Protein AF-A0A967HDM1-F1 (afdb_monomer_lite)

pLDDT: mean 84.85, std 14.43, range [49.5, 98.44]

Sequence (143 aa):
IVDALATPPGRGRDRALDRLDALLLRGPYSGLVSMGGPYYGNLALSRLREEAGDLHRALAASRRWPYFHGQPPYTAEFRLQEARLAERLGLDSAAVTAYRHFVDLQADAEPVRRARVDSARARLTALLGALDTIGSNAPADGT

Secondary structure (DSSP, 8-state):
-HHHHHSPSSHHHHHHHHHHHHHHHHS---HHHHTTHHHHHHHHHHHHHHHTT-HHHHHHHHT---TTSSSPTTHHHHHHHHHHHHHHTT-HHHHHHHHHHHHHTTTT--TTTHHHHHHHHHHHHHHHHHHHHHHHTS-----

Structure (mmCIF, N/CA/C/O backbone):
data_AF-A0A967HDM1-F1
#
_entry.id   AF-A0A967HDM1-F1
#
loop_
_atom_site.group_PDB
_atom_site.id
_atom_site.type_symbol
_atom_site.label_atom_id
_atom_site.label_alt_id
_atom_site.label_comp_id
_atom_site.label_asym_id
_atom_site.label_entity_id
_atom_site.label_seq_id
_atom_site.pdbx_PDB_ins_code
_atom_site.Cartn_x
_atom_site.Cartn_y
_atom_site.Cartn_z
_atom_site.occupancy
_atom_site.B_iso_or_equiv
_atom_site.auth_seq_id
_atom_site.auth_comp_id
_atom_site.auth_asym_id
_atom_site.auth_atom_id
_atom_site.pdbx_PDB_model_num
ATOM 1 N N . ILE A 1 1 ? 13.653 0.493 -20.975 1.00 65.00 1 ILE A N 1
ATOM 2 C CA . ILE A 1 1 ? 12.650 0.130 -19.933 1.00 65.00 1 ILE A CA 1
ATOM 3 C C . ILE A 1 1 ? 11.777 1.335 -19.628 1.00 65.00 1 ILE A C 1
ATOM 5 O O . ILE A 1 1 ? 10.575 1.213 -19.786 1.00 65.00 1 ILE A O 1
ATOM 9 N N . VAL A 1 2 ? 12.372 2.476 -19.264 1.00 76.38 2 VAL A N 1
ATOM 10 C CA . VAL A 1 2 ? 11.645 3.697 -18.874 1.00 76.38 2 VAL A CA 1
ATOM 11 C C . VAL A 1 2 ? 10.652 4.168 -19.944 1.00 76.38 2 VAL A C 1
ATOM 13 O O . VAL A 1 2 ? 9.482 4.338 -19.622 1.00 76.38 2 VAL A O 1
ATOM 16 N N . ASP A 1 3 ? 11.056 4.238 -21.215 1.00 75.31 3 ASP A N 1
ATOM 17 C CA . ASP A 1 3 ? 10.159 4.694 -22.296 1.00 75.31 3 ASP A CA 1
ATOM 18 C C . ASP A 1 3 ? 8.904 3.824 -22.449 1.00 75.31 3 ASP A C 1
ATOM 20 O O . ASP A 1 3 ? 7.812 4.330 -22.675 1.00 75.31 3 ASP A O 1
ATOM 24 N N . ALA A 1 4 ? 9.031 2.509 -22.239 1.00 72.19 4 ALA A N 1
ATOM 25 C CA . ALA A 1 4 ? 7.904 1.575 -22.294 1.00 72.19 4 ALA A CA 1
ATOM 26 C C . ALA A 1 4 ? 7.000 1.636 -21.047 1.00 72.19 4 ALA A C 1
ATOM 28 O O . ALA A 1 4 ? 5.872 1.154 -21.079 1.00 72.19 4 ALA A O 1
ATOM 29 N N . LEU A 1 5 ? 7.480 2.200 -19.935 1.00 76.81 5 LEU A N 1
ATOM 30 C CA . LEU A 1 5 ? 6.660 2.447 -18.746 1.00 76.81 5 LEU A CA 1
ATOM 31 C C . LEU A 1 5 ? 5.852 3.745 -18.873 1.00 76.81 5 LEU A C 1
ATOM 33 O O . LEU A 1 5 ? 4.822 3.868 -18.222 1.00 76.81 5 LEU A O 1
ATOM 37 N N . ALA A 1 6 ? 6.285 4.681 -19.723 1.00 81.12 6 ALA A N 1
ATOM 38 C CA . ALA A 1 6 ? 5.575 5.931 -19.991 1.00 81.12 6 ALA A CA 1
ATOM 39 C C . ALA A 1 6 ? 4.404 5.774 -20.983 1.00 81.12 6 ALA A C 1
ATOM 41 O O . ALA A 1 6 ? 3.550 6.653 -21.074 1.00 81.12 6 ALA A O 1
ATOM 42 N N . THR A 1 7 ? 4.335 4.664 -21.723 1.00 81.44 7 THR A N 1
ATOM 43 C CA . THR A 1 7 ? 3.254 4.403 -22.689 1.00 81.44 7 THR A CA 1
ATOM 44 C C . THR A 1 7 ? 1.971 3.900 -22.012 1.00 81.44 7 THR A C 1
ATOM 46 O O . THR A 1 7 ? 2.051 3.368 -20.903 1.00 81.44 7 THR A O 1
ATOM 49 N N . PRO A 1 8 ? 0.789 3.990 -22.657 1.00 79.25 8 PRO A N 1
ATOM 50 C CA . PRO A 1 8 ? -0.452 3.393 -22.152 1.00 79.25 8 PRO A CA 1
ATOM 51 C C . PRO A 1 8 ? -0.345 1.875 -21.889 1.00 79.25 8 PRO A C 1
ATOM 53 O O . PRO A 1 8 ? 0.594 1.232 -22.375 1.00 79.25 8 PRO A O 1
ATOM 56 N N . PRO A 1 9 ? -1.295 1.278 -21.141 1.00 81.88 9 PRO A N 1
ATOM 57 C CA . PRO A 1 9 ? -1.325 -0.162 -20.882 1.00 81.88 9 PRO A CA 1
ATOM 58 C C . PRO A 1 9 ? -1.272 -1.004 -22.164 1.00 81.88 9 PRO A C 1
ATOM 60 O O . PRO A 1 9 ? -1.893 -0.674 -23.174 1.00 81.88 9 PRO A O 1
ATOM 63 N N . GLY A 1 10 ? -0.530 -2.111 -22.120 1.00 84.69 10 GLY A N 1
ATOM 64 C CA . GLY A 1 10 ? -0.368 -3.027 -23.246 1.00 84.69 10 GLY A CA 1
ATOM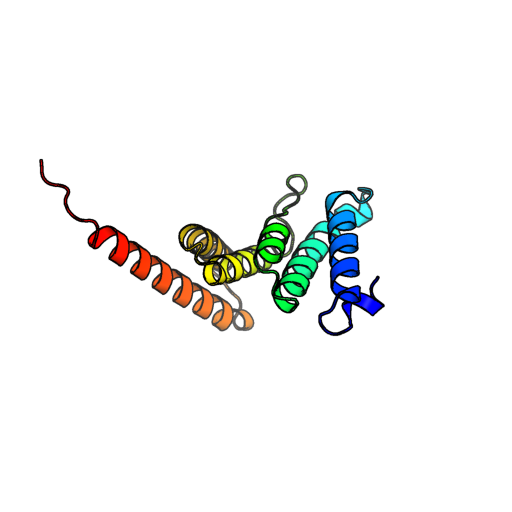 65 C C . GLY A 1 10 ? 0.856 -3.929 -23.093 1.00 84.69 10 GLY A C 1
ATOM 66 O O . GLY A 1 10 ? 1.733 -3.680 -22.268 1.00 84.69 10 GLY A O 1
ATOM 67 N N . ARG A 1 11 ? 0.968 -4.951 -23.954 1.00 86.19 11 ARG A N 1
ATOM 68 C CA . ARG A 1 11 ? 1.982 -6.025 -23.833 1.00 86.19 11 ARG A CA 1
ATOM 69 C C . ARG A 1 11 ? 3.427 -5.530 -23.676 1.00 86.19 11 ARG A C 1
ATOM 71 O O . ARG A 1 11 ? 4.234 -6.185 -23.020 1.00 86.19 11 ARG A O 1
ATOM 78 N N . GLY A 1 12 ? 3.779 -4.410 -24.313 1.00 86.62 12 GLY A N 1
ATOM 79 C CA . GLY A 1 12 ? 5.107 -3.801 -24.188 1.00 86.62 12 GLY A CA 1
ATOM 80 C C . GLY A 1 12 ? 5.373 -3.249 -22.785 1.00 86.62 12 GLY A C 1
ATOM 81 O O . GLY A 1 12 ? 6.427 -3.527 -22.208 1.00 86.62 12 GLY A O 1
ATOM 82 N N . ARG A 1 13 ? 4.390 -2.538 -22.218 1.00 88.56 13 ARG A N 1
ATOM 83 C CA . ARG A 1 13 ? 4.421 -2.013 -20.850 1.00 88.56 13 ARG A CA 1
ATOM 84 C C . ARG A 1 13 ? 4.393 -3.139 -19.820 1.00 88.56 13 ARG A C 1
ATOM 86 O O . ARG A 1 13 ? 5.198 -3.109 -18.896 1.00 88.56 13 ARG A O 1
ATOM 93 N N . ASP A 1 14 ? 3.585 -4.177 -20.022 1.00 89.88 14 ASP A N 1
ATOM 94 C CA . ASP A 1 14 ? 3.512 -5.326 -19.103 1.00 89.88 14 ASP A CA 1
ATOM 95 C C . ASP A 1 14 ? 4.864 -6.037 -18.976 1.00 89.88 14 ASP A C 1
ATOM 97 O O . ASP A 1 14 ? 5.357 -6.274 -17.874 1.00 89.88 14 ASP A O 1
ATOM 101 N N . ARG A 1 15 ? 5.537 -6.283 -20.108 1.00 91.94 15 ARG A N 1
ATOM 102 C CA . ARG A 1 15 ? 6.896 -6.847 -20.120 1.00 91.94 15 ARG A CA 1
ATOM 103 C C . ARG A 1 15 ? 7.913 -5.928 -19.447 1.00 91.94 15 ARG A C 1
ATOM 105 O O . ARG A 1 15 ? 8.857 -6.413 -18.825 1.00 91.94 15 ARG A O 1
ATOM 112 N N . ALA A 1 16 ? 7.765 -4.612 -19.591 1.00 91.19 16 ALA A N 1
ATOM 113 C CA . ALA A 1 16 ? 8.625 -3.652 -18.908 1.00 91.19 16 ALA A CA 1
ATOM 114 C C . ALA A 1 16 ? 8.399 -3.680 -17.386 1.00 91.19 16 ALA A C 1
ATOM 116 O O . ALA A 1 16 ? 9.378 -3.656 -16.640 1.00 91.19 16 ALA A O 1
ATOM 117 N N . LEU A 1 17 ? 7.147 -3.814 -16.934 1.00 93.62 17 LEU A N 1
ATOM 118 C CA . LEU A 1 17 ? 6.797 -3.987 -15.523 1.00 93.62 17 LEU A CA 1
ATOM 119 C C . LEU A 1 17 ? 7.332 -5.302 -14.957 1.00 93.62 17 LEU A C 1
ATOM 121 O O . LEU A 1 17 ? 7.870 -5.296 -13.857 1.00 93.62 17 LEU A O 1
ATOM 125 N N . ASP A 1 18 ? 7.243 -6.411 -15.694 1.00 93.75 18 ASP A N 1
ATOM 126 C CA . ASP A 1 18 ? 7.806 -7.701 -15.268 1.00 93.75 18 ASP A CA 1
ATOM 127 C C . ASP A 1 18 ? 9.337 -7.632 -15.128 1.00 93.75 18 ASP A C 1
ATOM 129 O O . ASP A 1 18 ? 9.909 -8.169 -14.179 1.00 93.75 18 ASP A O 1
ATOM 133 N N . ARG A 1 19 ? 10.020 -6.931 -16.044 1.00 90.50 19 ARG A N 1
ATOM 134 C CA . ARG A 1 19 ? 11.475 -6.714 -15.957 1.00 90.50 19 ARG A CA 1
ATOM 135 C C . ARG A 1 19 ? 11.858 -5.820 -14.782 1.00 90.50 19 ARG A C 1
ATOM 137 O O . ARG A 1 19 ? 12.838 -6.119 -14.105 1.00 90.50 19 ARG A O 1
ATOM 144 N N . LEU A 1 20 ? 11.106 -4.744 -14.542 1.00 90.25 20 LEU A N 1
ATOM 145 C CA . LEU A 1 20 ? 11.313 -3.873 -13.384 1.00 90.25 20 LEU A CA 1
ATOM 146 C C . LEU A 1 20 ? 11.087 -4.642 -12.077 1.00 90.25 20 LEU A C 1
ATOM 148 O O . LEU A 1 20 ? 11.898 -4.543 -11.166 1.00 90.25 20 LEU A O 1
ATOM 152 N N . ASP A 1 21 ? 10.027 -5.444 -12.010 1.00 91.19 21 ASP A N 1
ATOM 153 C CA . ASP A 1 21 ? 9.715 -6.308 -10.872 1.00 91.19 21 ASP A CA 1
ATOM 154 C C . ASP A 1 21 ? 10.862 -7.289 -10.582 1.00 91.19 21 ASP A C 1
ATOM 156 O O . ASP A 1 21 ? 11.378 -7.350 -9.465 1.00 91.19 21 ASP A O 1
ATOM 160 N N . ALA A 1 22 ? 11.359 -7.980 -11.612 1.00 89.88 22 ALA A N 1
ATOM 161 C CA . ALA A 1 22 ? 12.513 -8.863 -11.481 1.00 89.88 22 ALA A CA 1
ATOM 162 C C . ALA A 1 22 ? 13.772 -8.123 -10.997 1.00 89.88 22 ALA A C 1
ATOM 164 O O . ALA A 1 22 ? 14.491 -8.652 -10.149 1.00 89.88 22 ALA A O 1
ATOM 165 N N . LEU A 1 23 ? 14.023 -6.908 -11.494 1.00 86.94 23 LEU A N 1
ATOM 166 C CA . LEU A 1 23 ? 15.150 -6.077 -11.067 1.00 86.94 23 LEU A CA 1
ATOM 167 C C . LEU A 1 23 ? 15.020 -5.645 -9.600 1.00 86.94 23 LEU A C 1
ATOM 169 O O . LEU A 1 23 ? 16.002 -5.693 -8.870 1.00 86.94 23 LEU A O 1
ATOM 173 N N . LEU A 1 24 ? 13.828 -5.257 -9.148 1.00 85.19 24 LEU A N 1
ATOM 174 C CA . LEU A 1 24 ? 13.596 -4.852 -7.758 1.00 85.19 24 LEU A CA 1
ATOM 175 C C . LEU A 1 24 ? 13.642 -6.034 -6.780 1.00 85.19 24 LEU A C 1
ATOM 177 O O . LEU A 1 24 ? 13.987 -5.847 -5.617 1.00 85.19 24 LEU A O 1
ATOM 181 N N . LEU A 1 25 ? 13.317 -7.244 -7.244 1.00 85.12 25 LEU A N 1
ATOM 182 C CA . LEU A 1 25 ? 13.379 -8.468 -6.440 1.00 85.12 25 LEU A CA 1
ATOM 183 C C . LEU A 1 25 ? 14.775 -9.090 -6.361 1.00 85.12 25 LEU A C 1
ATOM 185 O O . LEU A 1 25 ? 15.144 -9.633 -5.325 1.00 85.12 25 LEU A O 1
ATOM 189 N N . ARG A 1 26 ? 15.501 -9.115 -7.482 1.00 82.44 26 ARG A N 1
ATOM 190 C CA . ARG A 1 26 ? 16.712 -9.939 -7.666 1.00 82.44 26 ARG A CA 1
ATOM 191 C C . ARG A 1 26 ? 17.912 -9.155 -8.188 1.00 82.44 26 ARG A C 1
ATOM 193 O O . ARG A 1 26 ? 18.955 -9.747 -8.452 1.00 82.44 26 ARG A O 1
ATOM 200 N N . GLY A 1 27 ? 17.761 -7.850 -8.394 1.00 73.38 27 GLY A N 1
ATOM 201 C CA . GLY A 1 27 ? 18.840 -6.991 -8.857 1.00 73.38 27 GLY A CA 1
ATOM 202 C C . GLY A 1 27 ? 20.000 -6.936 -7.860 1.00 73.38 27 GLY A C 1
ATOM 203 O O . GLY A 1 27 ? 19.825 -7.228 -6.675 1.00 73.38 27 GLY A O 1
ATOM 204 N N . PRO A 1 28 ? 21.200 -6.567 -8.333 1.00 66.56 28 PRO A N 1
ATOM 205 C CA . PRO A 1 28 ? 22.384 -6.505 -7.491 1.00 66.56 28 PRO A CA 1
ATOM 206 C C . PRO A 1 28 ? 22.188 -5.511 -6.338 1.00 66.56 28 PRO A C 1
ATOM 208 O O . PRO A 1 28 ? 21.953 -4.321 -6.551 1.00 66.56 28 PRO A O 1
ATOM 211 N N . TYR A 1 29 ? 22.319 -6.016 -5.112 1.00 61.56 29 TYR A N 1
ATOM 212 C CA . TYR A 1 29 ? 22.291 -5.237 -3.876 1.00 61.56 29 TYR A CA 1
ATOM 213 C C . TYR A 1 29 ? 23.634 -4.499 -3.719 1.00 61.56 29 TYR A C 1
ATOM 215 O O . TYR A 1 29 ? 24.573 -5.011 -3.115 1.00 61.56 29 TYR A O 1
ATOM 223 N N . SER A 1 30 ? 23.779 -3.313 -4.322 1.00 57.09 30 SER A N 1
ATOM 224 C CA . SER A 1 30 ? 24.947 -2.445 -4.097 1.00 57.09 30 SER A CA 1
ATOM 225 C C . SER A 1 30 ? 24.601 -1.338 -3.093 1.00 57.09 30 SER A C 1
ATOM 227 O O . SER A 1 30 ? 23.521 -0.744 -3.147 1.00 57.09 30 SER A O 1
ATOM 229 N N . GLY A 1 31 ? 25.487 -1.093 -2.121 1.00 54.06 31 GLY A N 1
ATOM 230 C CA . GLY A 1 31 ? 25.177 -0.370 -0.874 1.00 54.06 31 GLY A CA 1
ATOM 231 C C . GLY A 1 31 ? 24.520 1.010 -1.035 1.00 54.06 31 GLY A C 1
ATOM 232 O O . GLY A 1 31 ? 23.561 1.310 -0.330 1.00 54.06 31 GLY A O 1
ATOM 233 N N . LEU A 1 32 ? 24.953 1.823 -2.005 1.00 49.50 32 LEU A N 1
ATOM 234 C CA . LEU A 1 32 ? 24.375 3.153 -2.274 1.00 49.50 32 LEU A CA 1
ATOM 235 C C . LEU A 1 32 ? 22.998 3.095 -2.958 1.00 49.50 32 LEU A C 1
ATOM 237 O O . LEU A 1 32 ? 22.136 3.924 -2.681 1.00 49.50 32 LEU A O 1
ATOM 241 N N . VAL A 1 33 ? 22.758 2.090 -3.806 1.00 52.69 33 VAL A N 1
ATOM 242 C CA . VAL A 1 33 ? 21.453 1.864 -4.452 1.00 52.69 33 VAL A CA 1
ATOM 243 C C . VAL A 1 33 ? 20.454 1.267 -3.453 1.00 52.69 33 VAL A C 1
ATOM 245 O O . VAL A 1 33 ? 19.260 1.542 -3.528 1.00 52.69 33 VAL A O 1
ATOM 248 N N . SER A 1 34 ? 20.941 0.515 -2.464 1.00 56.00 34 SER A N 1
ATOM 249 C CA . SER A 1 34 ? 20.133 -0.231 -1.487 1.00 56.00 34 SER A CA 1
ATOM 250 C C . SER A 1 34 ? 19.522 0.638 -0.382 1.00 56.00 34 SER A C 1
ATOM 252 O O . SER A 1 34 ? 18.478 0.291 0.164 1.00 56.00 34 SER A O 1
ATOM 254 N N . MET A 1 35 ? 20.117 1.797 -0.087 1.00 54.91 35 MET A N 1
ATOM 255 C CA . MET A 1 35 ? 19.620 2.740 0.929 1.00 54.91 35 MET A CA 1
ATOM 256 C C . MET A 1 35 ? 18.350 3.500 0.500 1.00 54.91 35 MET A C 1
ATOM 258 O O . MET A 1 35 ? 17.686 4.105 1.336 1.00 54.91 35 MET A O 1
ATOM 262 N N . GLY A 1 36 ? 17.983 3.457 -0.788 1.00 57.44 36 GLY A N 1
ATOM 263 C CA . GLY A 1 36 ? 16.853 4.210 -1.349 1.00 57.44 36 GLY A CA 1
ATOM 264 C C . GLY A 1 36 ? 16.085 3.452 -2.433 1.00 57.44 36 GLY A C 1
ATOM 265 O O . GLY A 1 36 ? 14.862 3.347 -2.377 1.00 57.44 36 GLY A O 1
ATOM 266 N N . GLY A 1 37 ? 16.796 2.895 -3.413 1.00 62.50 37 GLY A N 1
ATOM 267 C CA . GLY A 1 37 ? 16.246 2.381 -4.672 1.00 62.50 37 GLY A CA 1
ATOM 268 C C . GLY A 1 37 ? 15.108 1.3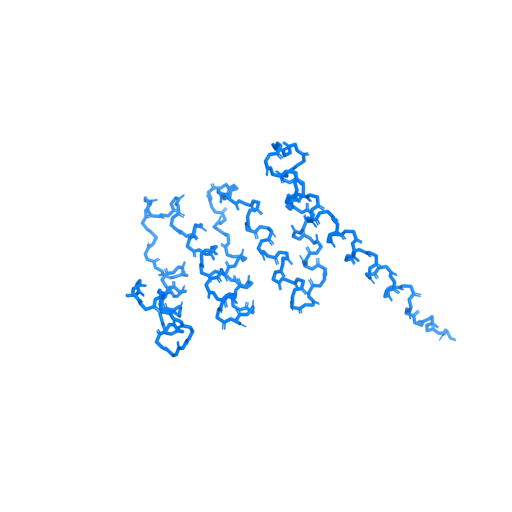66 -4.517 1.00 62.50 37 GLY A C 1
ATOM 269 O O . GLY A 1 37 ? 14.040 1.595 -5.087 1.00 62.50 37 GLY A O 1
ATOM 270 N N . PRO A 1 38 ? 15.270 0.290 -3.724 1.00 66.56 38 PRO A N 1
ATOM 271 C CA . PRO A 1 38 ? 14.202 -0.683 -3.503 1.00 66.56 38 PRO A CA 1
ATOM 272 C C . PRO A 1 38 ? 12.959 -0.092 -2.819 1.00 66.56 38 PRO A C 1
ATOM 274 O O . PRO A 1 38 ? 11.843 -0.503 -3.133 1.00 66.56 38 PRO A O 1
ATOM 277 N N . TYR A 1 39 ? 13.125 0.903 -1.937 1.00 71.88 39 TYR A N 1
ATOM 278 C CA . TYR A 1 39 ? 12.012 1.537 -1.220 1.00 71.88 39 TYR A CA 1
ATOM 279 C C . TYR A 1 39 ? 11.107 2.320 -2.174 1.00 71.88 39 TYR A C 1
ATOM 281 O O . TYR A 1 39 ? 9.923 2.029 -2.297 1.00 71.88 39 TYR A O 1
ATOM 289 N N . TYR A 1 40 ? 11.647 3.275 -2.929 1.00 78.75 40 TYR A N 1
ATOM 290 C CA . TYR A 1 40 ? 10.831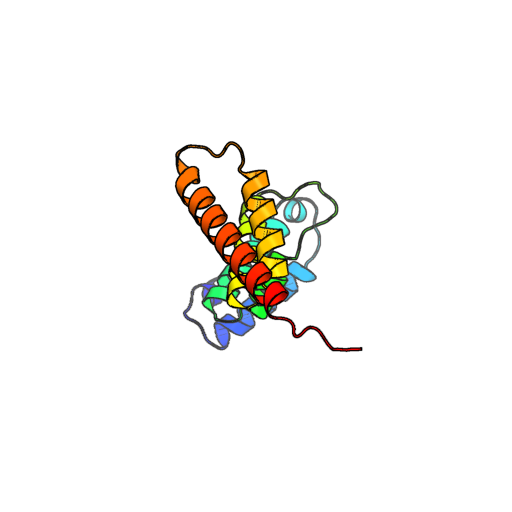 4.027 -3.889 1.00 78.75 40 TYR A CA 1
ATOM 291 C C . TYR A 1 40 ? 10.383 3.158 -5.066 1.00 78.75 40 TYR A C 1
ATOM 293 O O . TYR A 1 40 ? 9.268 3.315 -5.565 1.00 78.75 40 TYR A O 1
ATOM 301 N N . GLY A 1 41 ? 11.240 2.227 -5.495 1.00 86.38 41 GLY A N 1
ATOM 302 C CA . GLY A 1 41 ? 10.992 1.352 -6.632 1.00 86.38 41 GLY A CA 1
ATOM 303 C C . GLY A 1 41 ? 9.780 0.450 -6.428 1.00 86.38 41 GLY A C 1
ATOM 304 O O . GLY A 1 41 ? 8.938 0.368 -7.318 1.00 86.38 41 GLY A O 1
ATOM 305 N N . ASN A 1 42 ? 9.635 -0.173 -5.255 1.00 89.88 42 ASN A N 1
ATOM 306 C CA . ASN A 1 42 ? 8.490 -1.041 -4.964 1.00 89.88 42 ASN A CA 1
ATOM 307 C C . ASN A 1 42 ? 7.172 -0.259 -4.871 1.00 89.88 42 ASN A C 1
ATOM 309 O O . ASN A 1 42 ? 6.145 -0.728 -5.368 1.00 89.88 42 ASN A O 1
ATOM 313 N N . LEU A 1 43 ? 7.191 0.951 -4.302 1.00 90.75 43 LEU A N 1
ATOM 314 C CA . LEU A 1 43 ? 6.008 1.813 -4.268 1.00 90.75 43 LEU A CA 1
ATOM 315 C C . LEU A 1 43 ? 5.619 2.296 -5.674 1.00 90.75 43 LEU A C 1
ATOM 317 O O . LEU A 1 43 ? 4.438 2.290 -6.024 1.00 90.75 43 LEU A O 1
ATOM 321 N N . ALA A 1 44 ? 6.598 2.678 -6.498 1.00 91.62 44 ALA A N 1
ATOM 322 C CA . ALA A 1 44 ? 6.369 3.060 -7.889 1.00 91.62 44 ALA A CA 1
ATOM 323 C C . ALA A 1 44 ? 5.840 1.881 -8.717 1.00 91.62 44 ALA A C 1
ATOM 325 O O . ALA A 1 44 ? 4.845 2.027 -9.421 1.00 91.62 44 ALA A O 1
ATOM 326 N N . LEU A 1 45 ? 6.443 0.695 -8.582 1.00 93.56 45 LEU A N 1
ATOM 327 C CA . LEU A 1 45 ? 5.974 -0.529 -9.230 1.00 93.56 45 LEU A CA 1
ATOM 328 C C . LEU A 1 45 ? 4.534 -0.859 -8.824 1.00 93.56 45 LEU A C 1
ATOM 330 O O . LEU A 1 45 ? 3.730 -1.200 -9.688 1.00 93.56 45 LEU A O 1
ATOM 334 N N . SER A 1 46 ? 4.199 -0.723 -7.537 1.00 95.19 46 SER A N 1
ATOM 335 C CA . SER A 1 46 ? 2.836 -0.927 -7.038 1.00 95.19 46 SER A CA 1
ATOM 336 C C . SER A 1 46 ? 1.832 -0.015 -7.749 1.00 95.19 46 SER A C 1
ATOM 338 O O . SER A 1 46 ? 0.833 -0.499 -8.275 1.00 95.19 46 SER A O 1
ATOM 340 N N . ARG A 1 47 ? 2.124 1.287 -7.854 1.00 94.56 47 ARG A N 1
ATOM 341 C CA . ARG A 1 47 ? 1.256 2.254 -8.550 1.00 94.56 47 ARG A CA 1
ATOM 342 C C . ARG A 1 47 ? 1.154 1.982 -10.050 1.00 94.56 47 ARG A C 1
ATOM 344 O O . ARG A 1 47 ? 0.062 1.994 -10.600 1.00 94.56 47 ARG A O 1
ATOM 351 N N . LEU A 1 48 ? 2.267 1.660 -10.706 1.00 94.81 48 LEU A N 1
ATOM 352 C CA . LEU A 1 48 ? 2.266 1.354 -12.138 1.00 94.81 48 LEU A CA 1
ATOM 353 C C . LEU A 1 48 ? 1.476 0.077 -12.467 1.00 94.81 48 LEU A C 1
ATOM 355 O O . LEU A 1 48 ? 0.862 -0.003 -13.531 1.00 94.81 48 LEU A O 1
ATOM 359 N N . ARG A 1 49 ? 1.490 -0.918 -11.571 1.00 95.38 49 ARG A N 1
ATOM 360 C CA . ARG A 1 49 ? 0.655 -2.127 -11.668 1.00 95.38 49 ARG A CA 1
ATOM 361 C C . ARG A 1 49 ? -0.816 -1.820 -11.422 1.00 95.38 49 ARG A C 1
ATOM 363 O O . ARG A 1 49 ? -1.661 -2.347 -12.136 1.00 95.38 49 ARG A O 1
ATOM 370 N N . GLU A 1 50 ? -1.113 -0.947 -10.462 1.00 95.75 50 GLU A N 1
ATOM 371 C CA . GLU A 1 50 ? -2.471 -0.464 -10.205 1.00 95.75 50 GLU A CA 1
ATOM 372 C C . GLU A 1 50 ? -3.059 0.243 -11.436 1.00 95.75 50 GLU A C 1
ATOM 374 O O . GLU A 1 50 ? -4.181 -0.063 -11.833 1.00 95.75 50 GLU A O 1
ATOM 379 N N . GLU A 1 51 ? -2.286 1.120 -12.084 1.00 93.62 51 GLU A N 1
ATOM 380 C CA . GLU A 1 51 ? -2.654 1.777 -13.349 1.00 93.62 51 GLU A CA 1
ATOM 381 C C . GLU A 1 51 ? -2.883 0.779 -14.492 1.00 93.62 51 GLU A C 1
ATOM 383 O O . GLU A 1 51 ? -3.724 1.008 -15.358 1.00 93.62 51 GLU A O 1
ATOM 388 N N . ALA A 1 52 ? -2.151 -0.337 -14.496 1.00 91.81 52 ALA A N 1
ATOM 389 C CA . ALA A 1 52 ? -2.326 -1.420 -15.462 1.00 91.81 52 ALA A CA 1
ATOM 390 C C . ALA A 1 52 ? -3.499 -2.364 -15.118 1.00 91.81 52 ALA A C 1
ATOM 392 O O . ALA A 1 52 ? -3.765 -3.299 -15.868 1.00 91.81 52 ALA A O 1
ATOM 393 N N . GLY A 1 53 ? -4.194 -2.146 -13.994 1.00 93.62 53 GLY A N 1
ATOM 394 C CA . GLY A 1 53 ? -5.300 -2.989 -13.526 1.00 93.62 53 GLY A CA 1
ATOM 395 C C . GLY A 1 53 ? -4.873 -4.279 -12.813 1.00 93.62 53 GLY A C 1
ATOM 396 O O . GLY A 1 53 ? -5.725 -5.062 -12.402 1.00 93.62 53 GLY A O 1
ATOM 397 N N . ASP A 1 54 ? -3.574 -4.501 -12.609 1.00 95.12 54 ASP A N 1
ATOM 398 C CA . ASP A 1 54 ? -3.022 -5.699 -11.967 1.00 95.12 54 ASP A CA 1
ATOM 399 C C . ASP A 1 54 ? -2.923 -5.506 -10.445 1.00 95.12 54 ASP A C 1
ATOM 401 O O . ASP A 1 54 ? -1.845 -5.326 -9.867 1.00 95.12 54 ASP A O 1
ATOM 405 N N . LEU A 1 55 ? -4.085 -5.493 -9.785 1.00 96.75 55 LEU A N 1
ATOM 406 C CA . LEU A 1 55 ? -4.200 -5.166 -8.359 1.00 96.75 55 LEU A CA 1
ATOM 407 C C . LEU A 1 55 ? -3.488 -6.171 -7.448 1.00 96.75 55 LEU A C 1
ATOM 409 O O . LEU A 1 55 ? -2.889 -5.775 -6.448 1.00 96.75 55 LEU A O 1
ATOM 413 N N . HIS A 1 56 ? -3.492 -7.459 -7.799 1.00 97.31 56 HIS A N 1
ATOM 414 C CA . HIS A 1 56 ? -2.802 -8.482 -7.014 1.00 97.31 56 HIS A CA 1
ATOM 415 C C . HIS A 1 56 ? -1.288 -8.262 -7.006 1.00 97.31 56 HIS A C 1
ATOM 417 O O . HIS A 1 56 ? -0.669 -8.274 -5.937 1.00 97.31 56 HIS A O 1
ATOM 423 N N . ARG A 1 57 ? -0.671 -8.014 -8.171 1.00 96.19 57 ARG A N 1
ATOM 424 C CA . ARG A 1 57 ? 0.770 -7.730 -8.218 1.00 96.19 57 ARG A CA 1
ATOM 425 C C . ARG A 1 57 ? 1.098 -6.344 -7.674 1.00 96.19 57 ARG A C 1
ATOM 427 O O . ARG A 1 57 ? 2.163 -6.178 -7.080 1.00 96.19 57 ARG A O 1
ATOM 434 N N . ALA A 1 58 ? 0.187 -5.378 -7.795 1.00 96.94 58 ALA A N 1
ATOM 435 C CA . ALA A 1 58 ? 0.323 -4.080 -7.142 1.00 96.94 58 ALA A CA 1
ATOM 436 C C . ALA A 1 58 ? 0.425 -4.223 -5.615 1.00 96.94 58 ALA A C 1
ATOM 438 O O . ALA A 1 58 ? 1.330 -3.644 -5.005 1.00 96.94 58 ALA A O 1
ATOM 439 N N . LEU A 1 59 ? -0.458 -5.024 -5.006 1.00 97.38 59 LEU A N 1
ATOM 440 C CA . LEU A 1 59 ? -0.466 -5.275 -3.562 1.00 97.38 59 LEU A CA 1
ATOM 441 C C . LEU A 1 59 ? 0.779 -6.056 -3.129 1.00 97.38 59 LEU A C 1
ATOM 443 O O . LEU A 1 59 ? 1.393 -5.752 -2.106 1.00 97.38 59 LEU A O 1
ATOM 447 N N . ALA A 1 60 ? 1.187 -7.047 -3.923 1.00 95.38 60 ALA A N 1
ATOM 448 C CA . ALA A 1 60 ? 2.408 -7.797 -3.658 1.00 95.38 60 ALA A CA 1
ATOM 449 C C . ALA A 1 60 ? 3.641 -6.879 -3.641 1.00 95.38 60 ALA A C 1
ATOM 451 O O . ALA A 1 60 ? 4.488 -7.024 -2.764 1.00 95.38 60 ALA A O 1
ATOM 452 N N . ALA A 1 61 ? 3.732 -5.912 -4.560 1.00 93.44 61 ALA A N 1
ATOM 453 C CA . ALA A 1 61 ? 4.827 -4.947 -4.594 1.00 93.44 61 ALA A CA 1
ATOM 454 C C . ALA A 1 61 ? 4.819 -3.997 -3.381 1.00 93.44 61 ALA A C 1
ATOM 456 O O . ALA A 1 61 ? 5.872 -3.784 -2.781 1.00 93.44 61 ALA A O 1
ATOM 457 N N . SER A 1 62 ? 3.657 -3.481 -2.951 1.00 92.69 62 SER A N 1
ATOM 458 C CA . SER A 1 62 ? 3.574 -2.584 -1.780 1.00 92.69 62 SER A CA 1
ATOM 459 C C . SER A 1 62 ? 3.922 -3.269 -0.453 1.00 92.69 62 SER A C 1
ATOM 461 O O . SER A 1 62 ? 4.229 -2.602 0.532 1.00 92.69 62 SER A O 1
ATOM 463 N N . ARG A 1 63 ? 3.893 -4.603 -0.405 1.00 91.19 63 ARG A N 1
ATOM 464 C CA . ARG A 1 63 ? 4.263 -5.395 0.778 1.00 91.19 63 ARG A CA 1
ATOM 465 C C . ARG A 1 63 ? 5.745 -5.752 0.856 1.00 91.19 63 ARG A C 1
ATOM 467 O O . ARG A 1 63 ? 6.175 -6.345 1.841 1.00 91.19 63 ARG A O 1
ATOM 474 N N . ARG A 1 64 ? 6.561 -5.366 -0.129 1.00 87.38 64 ARG A N 1
ATOM 475 C CA . ARG A 1 64 ? 8.004 -5.654 -0.132 1.00 87.38 64 ARG A CA 1
ATOM 476 C C . ARG A 1 64 ? 8.789 -4.569 0.591 1.00 87.38 64 ARG A C 1
ATOM 478 O O . ARG A 1 64 ? 9.143 -3.543 0.010 1.00 87.38 64 ARG A O 1
ATOM 485 N N . TRP A 1 65 ? 9.051 -4.832 1.866 1.00 75.81 65 TRP A N 1
ATOM 486 C CA . TRP A 1 65 ? 9.751 -3.934 2.776 1.00 75.81 65 TRP A CA 1
ATOM 487 C C . TRP A 1 65 ? 11.144 -4.505 3.067 1.00 75.81 65 TRP A C 1
ATOM 489 O O . TRP A 1 65 ? 11.245 -5.649 3.515 1.00 75.81 65 TRP A O 1
ATOM 499 N N . PRO A 1 66 ? 12.227 -3.753 2.828 1.00 64.56 66 PRO A N 1
ATOM 500 C CA . PRO A 1 66 ? 13.558 -4.167 3.255 1.00 64.56 66 PRO A CA 1
ATOM 501 C C . PRO A 1 66 ? 13.631 -4.214 4.786 1.00 64.56 66 PRO A C 1
ATOM 503 O O . PRO A 1 66 ? 13.449 -3.203 5.456 1.00 64.56 66 PRO A O 1
ATOM 506 N N . TYR A 1 67 ? 13.886 -5.400 5.338 1.00 56.81 67 TYR A N 1
ATOM 507 C CA . TYR A 1 67 ? 13.865 -5.657 6.784 1.00 56.81 67 TYR A CA 1
ATOM 508 C C . TYR A 1 67 ? 15.085 -5.079 7.535 1.00 56.81 67 TYR A C 1
ATOM 510 O O . TYR A 1 67 ? 15.026 -4.848 8.737 1.00 56.81 67 TYR A O 1
ATOM 518 N N . PHE A 1 68 ? 16.200 -4.830 6.838 1.00 57.28 68 PHE A N 1
ATOM 519 C CA . PHE A 1 68 ? 17.521 -4.678 7.469 1.00 57.28 68 PHE A CA 1
ATOM 520 C C . PHE A 1 68 ? 17.992 -3.242 7.774 1.00 57.28 68 PHE A C 1
ATOM 522 O O . PHE A 1 68 ? 19.085 -3.086 8.312 1.00 57.28 68 PHE A O 1
ATOM 529 N N . HIS A 1 69 ? 17.217 -2.189 7.484 1.00 56.50 69 HIS A N 1
ATOM 530 C CA . HIS A 1 69 ? 17.714 -0.799 7.593 1.00 56.50 69 HIS A CA 1
ATOM 531 C C . HIS A 1 69 ? 16.813 0.166 8.388 1.00 56.50 69 HIS A C 1
ATOM 533 O O . HIS A 1 69 ? 16.870 1.376 8.181 1.00 56.50 69 HIS A O 1
ATOM 539 N N . GLY A 1 70 ? 16.015 -0.340 9.332 1.00 58.97 70 GLY A N 1
ATOM 540 C CA . GLY A 1 70 ? 15.064 0.480 10.092 1.00 58.97 70 GLY A CA 1
ATOM 541 C C . GLY A 1 70 ? 13.757 0.728 9.332 1.00 58.97 70 GLY A C 1
ATOM 542 O O . GLY A 1 70 ? 13.530 0.151 8.269 1.00 58.97 70 GLY A O 1
ATOM 543 N N . GLN A 1 71 ? 12.860 1.542 9.904 1.00 58.97 71 GLN A N 1
ATOM 544 C CA . GLN A 1 71 ? 11.592 1.891 9.251 1.00 58.97 71 GLN A CA 1
ATOM 545 C C . GLN A 1 71 ? 11.886 2.538 7.886 1.00 58.97 71 GLN A C 1
ATOM 547 O O . GLN A 1 71 ? 12.612 3.535 7.842 1.00 58.97 71 GLN A O 1
ATOM 552 N N . PRO A 1 72 ? 11.347 1.998 6.777 1.00 62.00 72 PRO A N 1
ATOM 553 C CA . PRO A 1 72 ? 11.603 2.550 5.463 1.00 62.00 72 PRO A CA 1
ATOM 554 C C . PRO A 1 72 ? 11.204 4.026 5.392 1.00 62.00 72 PRO A C 1
ATOM 556 O O . PRO A 1 72 ? 10.159 4.412 5.936 1.00 62.00 72 PRO A O 1
ATOM 559 N N . PRO A 1 73 ? 11.947 4.862 4.651 1.00 65.75 73 PRO A N 1
ATOM 560 C CA . PRO A 1 73 ? 11.393 6.143 4.249 1.00 65.75 73 PRO A CA 1
ATOM 561 C C . PRO A 1 73 ? 10.064 5.887 3.499 1.00 65.75 73 PRO A C 1
ATOM 563 O O . PRO A 1 73 ? 9.927 4.890 2.788 1.00 65.75 73 PRO A O 1
ATOM 566 N N . TYR A 1 74 ? 9.060 6.755 3.687 1.00 77.94 74 TYR A N 1
ATOM 567 C CA . TYR A 1 74 ? 7.693 6.618 3.125 1.00 77.94 74 TYR A CA 1
ATOM 568 C C . TYR A 1 74 ? 6.874 5.429 3.639 1.00 77.94 74 TYR A C 1
ATOM 570 O O . TYR A 1 74 ? 5.948 4.964 2.971 1.00 77.94 74 TYR A O 1
ATOM 578 N N . THR A 1 75 ? 7.171 4.946 4.847 1.00 87.06 75 THR A N 1
ATOM 579 C CA . THR A 1 75 ? 6.364 3.922 5.534 1.00 87.06 75 THR A CA 1
ATOM 580 C C . THR A 1 75 ? 4.865 4.256 5.486 1.00 87.06 75 THR A C 1
ATOM 582 O O . THR A 1 75 ? 4.051 3.388 5.171 1.00 87.06 75 THR A O 1
ATOM 585 N N . ALA A 1 76 ? 4.481 5.516 5.718 1.00 90.25 76 ALA A N 1
ATOM 586 C CA . ALA A 1 76 ? 3.082 5.938 5.658 1.00 90.25 76 ALA A CA 1
ATOM 587 C C . ALA A 1 76 ? 2.471 5.758 4.252 1.00 90.25 76 ALA A C 1
ATOM 589 O O . ALA A 1 76 ? 1.362 5.244 4.108 1.00 90.25 76 ALA A O 1
ATOM 590 N N . GLU A 1 77 ? 3.186 6.124 3.190 1.00 91.38 77 GLU A N 1
ATOM 591 C CA . GLU A 1 77 ? 2.725 5.955 1.810 1.00 91.38 77 GLU A CA 1
ATOM 592 C C . GLU A 1 77 ? 2.547 4.487 1.438 1.00 91.38 77 GLU A C 1
ATOM 594 O O . GLU A 1 77 ? 1.565 4.153 0.774 1.00 91.38 77 GLU A O 1
ATOM 599 N N . PHE A 1 78 ? 3.458 3.619 1.875 1.00 91.94 78 PHE A N 1
ATOM 600 C CA . PHE A 1 78 ? 3.330 2.181 1.673 1.00 91.94 78 PHE A CA 1
ATOM 601 C 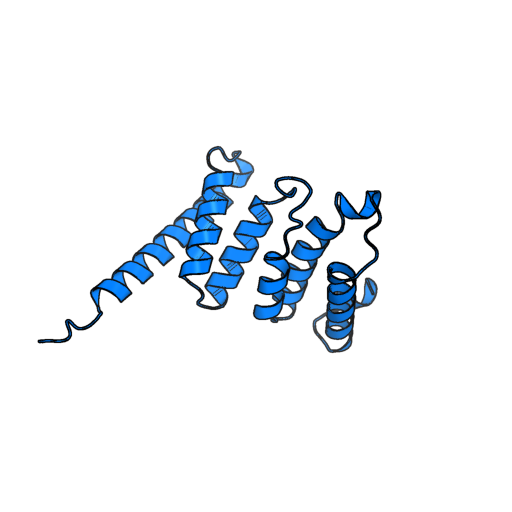C . PHE A 1 78 ? 2.099 1.615 2.373 1.00 91.94 78 PHE A C 1
ATOM 603 O O . PHE A 1 78 ? 1.349 0.862 1.755 1.00 91.94 78 PHE A O 1
ATOM 610 N N . ARG A 1 79 ? 1.848 2.017 3.626 1.00 94.06 79 ARG A N 1
ATOM 611 C CA . ARG A 1 79 ? 0.656 1.592 4.373 1.00 94.06 79 ARG A CA 1
ATOM 612 C C . ARG A 1 79 ? -0.629 2.058 3.713 1.00 94.06 79 ARG A C 1
ATOM 614 O O . ARG A 1 79 ? -1.545 1.260 3.556 1.00 94.06 79 ARG A O 1
ATOM 621 N N . LEU A 1 80 ? -0.683 3.304 3.246 1.00 95.75 80 LEU A N 1
ATOM 622 C CA . LEU A 1 80 ? -1.867 3.780 2.537 1.00 95.75 80 LEU A CA 1
ATOM 623 C C . LEU A 1 80 ? -2.070 3.056 1.198 1.00 95.75 80 LEU A C 1
ATOM 625 O O . LEU A 1 80 ? -3.203 2.741 0.843 1.00 95.75 80 LEU A O 1
ATOM 629 N N . GLN A 1 81 ? -0.996 2.797 0.447 1.00 96.12 81 GLN A N 1
ATOM 630 C CA . GLN A 1 81 ? -1.084 2.064 -0.818 1.00 96.12 81 GLN A CA 1
ATOM 631 C C . GLN A 1 81 ? -1.579 0.634 -0.594 1.00 96.12 81 GLN A C 1
ATOM 633 O O . GLN A 1 81 ? -2.504 0.199 -1.275 1.00 96.12 81 GLN A O 1
ATOM 638 N N . GLU A 1 82 ? -1.005 -0.066 0.386 1.00 96.38 82 GLU A N 1
ATOM 639 C CA . GLU A 1 82 ? -1.437 -1.402 0.791 1.00 96.38 82 GLU A CA 1
ATOM 640 C C . GLU A 1 82 ? -2.918 -1.411 1.180 1.00 96.38 82 GLU A C 1
ATOM 642 O O . GLU A 1 82 ? -3.664 -2.255 0.690 1.00 96.38 82 GLU A O 1
ATOM 647 N N . ALA A 1 83 ? -3.353 -0.451 2.000 1.00 97.50 83 ALA A N 1
ATOM 648 C CA . ALA A 1 83 ? -4.724 -0.380 2.486 1.00 97.50 83 ALA A CA 1
ATOM 649 C C . ALA A 1 83 ? -5.743 -0.228 1.347 1.00 97.50 83 ALA A C 1
ATOM 651 O O . ALA A 1 83 ? -6.680 -1.016 1.249 1.00 97.50 83 ALA A O 1
ATOM 652 N N . ARG A 1 84 ? -5.510 0.723 0.430 1.00 97.75 84 ARG A N 1
ATOM 653 C CA . ARG A 1 84 ? -6.391 0.956 -0.729 1.00 97.75 84 ARG A CA 1
ATOM 654 C C . ARG A 1 84 ? -6.454 -0.248 -1.663 1.00 97.75 84 ARG A C 1
ATOM 656 O O . ARG A 1 84 ? -7.519 -0.578 -2.172 1.00 97.75 84 ARG A O 1
ATOM 663 N N . LEU A 1 85 ? -5.316 -0.892 -1.919 1.00 98.44 85 LEU A N 1
ATOM 664 C CA . LEU A 1 85 ? -5.265 -2.068 -2.787 1.00 98.44 85 LEU A CA 1
ATOM 665 C C . LEU A 1 85 ? -5.950 -3.274 -2.143 1.00 98.44 85 LEU A C 1
ATOM 667 O O . LEU A 1 85 ? -6.670 -3.991 -2.831 1.00 98.44 85 LEU A O 1
ATOM 671 N N . ALA A 1 86 ? -5.754 -3.482 -0.840 1.00 98.12 86 ALA A N 1
ATOM 672 C CA . ALA A 1 86 ? -6.433 -4.528 -0.087 1.00 98.12 86 ALA A CA 1
ATOM 673 C C . ALA A 1 86 ? -7.954 -4.315 -0.083 1.00 98.12 86 ALA A C 1
ATOM 675 O O . ALA A 1 86 ? -8.682 -5.253 -0.387 1.00 98.12 86 ALA A O 1
ATOM 676 N N . GLU A 1 87 ? -8.423 -3.087 0.156 1.00 97.69 87 GLU A N 1
ATOM 677 C CA . GLU A 1 87 ? -9.848 -2.732 0.093 1.00 97.69 87 GLU A CA 1
ATOM 678 C C . GLU A 1 87 ? -10.435 -3.024 -1.297 1.00 97.69 87 GLU A C 1
ATOM 680 O O . GLU A 1 87 ? -11.448 -3.705 -1.419 1.00 97.69 87 GLU A O 1
ATOM 685 N N . ARG A 1 88 ? -9.761 -2.599 -2.375 1.00 97.50 88 ARG A N 1
ATOM 686 C CA . ARG A 1 88 ? -10.202 -2.874 -3.757 1.00 97.50 88 ARG A CA 1
ATOM 687 C C . ARG A 1 88 ? -10.238 -4.362 -4.113 1.00 97.50 88 ARG A C 1
ATOM 689 O O . ARG A 1 88 ? -10.926 -4.735 -5.058 1.00 97.50 88 ARG A O 1
ATOM 696 N N . LEU A 1 89 ? -9.473 -5.186 -3.403 1.00 97.88 89 LEU A N 1
ATOM 697 C CA . LEU A 1 89 ? -9.433 -6.639 -3.558 1.00 97.88 89 LEU A CA 1
ATOM 698 C C . LEU A 1 89 ? -10.390 -7.371 -2.597 1.00 97.88 89 LEU A C 1
ATOM 700 O O . LEU A 1 89 ? -10.405 -8.599 -2.609 1.00 97.88 89 LEU A O 1
ATOM 704 N N . GLY A 1 90 ? -11.157 -6.654 -1.765 1.00 96.81 90 GLY A N 1
ATOM 705 C CA . GLY A 1 90 ? -12.049 -7.243 -0.756 1.00 96.81 90 GLY A CA 1
ATOM 706 C C . GLY A 1 90 ? -11.312 -7.916 0.407 1.00 96.81 90 GLY A C 1
ATOM 707 O O . GLY A 1 90 ? -11.841 -8.817 1.051 1.00 96.81 90 GLY A O 1
ATOM 708 N N . LEU A 1 91 ? -10.056 -7.536 0.655 1.00 97.19 91 LEU A N 1
ATOM 709 C CA . LEU A 1 91 ? -9.227 -8.065 1.740 1.00 97.19 91 LEU A CA 1
ATOM 710 C C . LEU A 1 91 ? -9.372 -7.189 2.990 1.00 97.19 91 LEU A C 1
ATOM 712 O O . LEU A 1 91 ? -8.404 -6.577 3.449 1.00 97.19 91 LEU A O 1
ATOM 716 N N . ASP A 1 92 ? -10.584 -7.126 3.535 1.00 95.94 92 ASP A N 1
ATOM 717 C CA . ASP A 1 92 ? -10.992 -6.124 4.527 1.00 95.94 92 ASP A CA 1
ATOM 718 C C . ASP A 1 92 ? -10.125 -6.120 5.788 1.00 95.94 92 ASP A C 1
ATOM 720 O O . ASP A 1 92 ? -9.652 -5.064 6.206 1.00 95.94 92 ASP A O 1
ATOM 724 N N . SER A 1 93 ? -9.811 -7.287 6.361 1.00 95.50 93 SER A N 1
ATOM 725 C CA . SER A 1 93 ? -8.936 -7.360 7.541 1.00 95.50 93 SER A CA 1
ATOM 726 C C . SER A 1 93 ? -7.543 -6.791 7.258 1.00 95.50 93 SER A C 1
ATOM 728 O O . SER A 1 93 ? -6.982 -6.067 8.080 1.00 95.50 93 SER A O 1
ATOM 730 N N . ALA A 1 94 ? -6.992 -7.067 6.072 1.00 95.19 94 ALA A N 1
ATOM 731 C CA . ALA A 1 94 ? -5.697 -6.529 5.676 1.00 95.19 94 ALA A CA 1
ATOM 732 C C . ALA A 1 94 ? -5.760 -5.016 5.414 1.00 95.19 94 ALA A C 1
ATOM 734 O O . ALA A 1 94 ? -4.827 -4.293 5.775 1.00 95.19 94 ALA A O 1
ATOM 735 N N . ALA A 1 95 ? -6.858 -4.531 4.827 1.00 97.88 95 ALA A N 1
ATOM 736 C CA . ALA A 1 95 ? -7.098 -3.109 4.620 1.00 97.88 95 ALA A CA 1
ATOM 737 C C . ALA A 1 95 ? -7.185 -2.359 5.958 1.00 97.88 95 ALA A C 1
ATOM 739 O O . ALA A 1 95 ? -6.510 -1.345 6.130 1.00 97.88 95 ALA A O 1
ATOM 740 N N . VAL A 1 96 ? -7.930 -2.897 6.931 1.00 98.06 96 VAL A N 1
ATOM 741 C CA . VAL A 1 96 ? -8.050 -2.358 8.296 1.00 98.06 96 VAL A CA 1
ATOM 742 C C . VAL A 1 96 ? -6.685 -2.246 8.966 1.00 98.06 96 VAL A C 1
ATOM 744 O O . VAL A 1 96 ? -6.328 -1.170 9.450 1.00 98.06 96 VAL A O 1
ATOM 747 N N . THR A 1 97 ? -5.888 -3.320 8.964 1.00 96.94 97 THR A N 1
ATOM 748 C CA . THR A 1 97 ? -4.543 -3.302 9.559 1.00 96.94 97 THR A CA 1
ATOM 749 C C . THR A 1 97 ? -3.669 -2.214 8.935 1.00 96.94 97 THR A C 1
ATOM 751 O O . THR A 1 97 ? -3.021 -1.447 9.648 1.00 96.94 97 THR A O 1
ATOM 754 N N . ALA A 1 98 ? -3.663 -2.109 7.606 1.00 96.56 98 ALA A N 1
ATOM 755 C CA . ALA A 1 98 ? -2.836 -1.138 6.902 1.00 96.56 98 ALA A CA 1
ATOM 756 C C . ALA A 1 98 ? -3.316 0.313 7.109 1.00 96.56 98 ALA A C 1
ATOM 758 O O . ALA A 1 98 ? -2.488 1.194 7.356 1.00 96.56 98 ALA A O 1
ATOM 759 N N . TYR A 1 99 ? -4.630 0.569 7.078 1.00 97.94 99 TYR A N 1
ATOM 760 C CA . TYR A 1 99 ? -5.202 1.890 7.357 1.00 97.94 99 TYR A CA 1
ATOM 761 C C . TYR A 1 99 ? -4.917 2.349 8.782 1.00 97.94 99 TYR A C 1
ATOM 763 O O . TYR A 1 99 ? -4.516 3.496 8.978 1.00 97.94 99 TYR A O 1
ATOM 771 N N . ARG A 1 100 ? -5.070 1.457 9.766 1.00 97.44 100 ARG A N 1
ATOM 772 C CA . ARG A 1 100 ? -4.757 1.752 11.165 1.00 97.44 100 ARG A CA 1
ATOM 773 C C . ARG A 1 100 ? -3.304 2.190 11.320 1.00 97.44 100 ARG A C 1
ATOM 775 O O . ARG A 1 100 ? -3.055 3.281 11.815 1.00 97.44 100 ARG A O 1
ATOM 782 N N . HIS A 1 101 ? -2.362 1.416 10.778 1.00 94.75 101 HIS A N 1
ATOM 783 C CA . HIS A 1 101 ? -0.947 1.790 10.804 1.00 94.75 101 HIS A CA 1
ATOM 784 C C . HIS A 1 101 ? -0.673 3.135 10.117 1.00 94.75 101 HIS A C 1
ATOM 786 O O . HIS A 1 101 ? 0.142 3.911 10.604 1.00 94.75 101 HIS A O 1
ATOM 792 N N . PHE A 1 102 ? -1.330 3.435 8.992 1.00 95.50 102 PHE A N 1
ATOM 793 C CA . PHE A 1 102 ? -1.186 4.740 8.340 1.00 95.50 102 PHE A CA 1
ATOM 794 C C . PHE A 1 102 ? -1.664 5.892 9.233 1.00 95.50 102 PHE A C 1
ATOM 796 O O . PHE A 1 102 ? -0.975 6.907 9.323 1.00 95.50 102 PHE A O 1
ATOM 803 N N . VAL A 1 103 ? -2.822 5.741 9.879 1.00 95.81 103 VAL A N 1
ATOM 804 C CA . VAL A 1 103 ? -3.382 6.760 10.775 1.00 95.81 103 VAL A CA 1
ATOM 805 C C . VAL A 1 103 ? -2.492 6.955 12.000 1.00 95.81 103 VAL A C 1
ATOM 807 O O . VAL A 1 103 ? -2.215 8.100 12.348 1.00 95.81 103 VAL A O 1
ATOM 810 N N . ASP A 1 104 ? -1.989 5.873 12.595 1.00 94.38 104 ASP A N 1
ATOM 811 C CA . ASP A 1 104 ? -1.095 5.929 13.758 1.00 94.38 104 ASP A CA 1
ATOM 812 C C . ASP A 1 104 ? 0.213 6.668 13.422 1.00 94.38 104 ASP A C 1
ATOM 814 O O . ASP A 1 104 ? 0.658 7.534 14.173 1.00 94.38 104 ASP A O 1
ATOM 818 N N . LEU A 1 105 ? 0.789 6.414 12.240 1.00 91.88 105 LEU A N 1
ATOM 819 C CA . LEU A 1 105 ? 1.976 7.124 11.737 1.00 91.88 105 LEU A CA 1
ATOM 820 C C . LEU A 1 105 ? 1.730 8.611 11.434 1.00 91.88 105 LEU A C 1
ATOM 822 O O . LEU A 1 105 ? 2.686 9.351 11.206 1.00 91.88 105 LEU A O 1
ATOM 826 N N . GLN A 1 106 ? 0.471 9.041 11.356 1.00 92.38 106 GLN A N 1
ATOM 827 C CA . GLN A 1 106 ? 0.062 10.407 11.025 1.00 92.38 106 GLN A CA 1
ATOM 828 C C . GLN A 1 106 ? -0.795 11.027 12.140 1.00 92.38 106 GLN A C 1
ATOM 830 O O . GLN A 1 106 ? -1.618 11.901 11.859 1.00 92.38 106 GLN A O 1
ATOM 835 N N . ALA A 1 107 ? -0.624 10.580 13.391 1.00 87.44 107 ALA A N 1
ATOM 836 C CA . ALA A 1 107 ? -1.397 11.072 14.532 1.00 87.44 107 ALA A CA 1
ATOM 837 C C . ALA A 1 107 ? -1.365 12.611 14.631 1.00 87.44 107 ALA A C 1
ATOM 839 O O . ALA A 1 107 ? -2.424 13.232 14.732 1.00 87.44 107 ALA A O 1
ATOM 840 N N . ASP A 1 108 ? -0.182 13.206 14.444 1.00 88.00 108 ASP A N 1
ATOM 841 C CA . ASP A 1 108 ? 0.064 14.655 14.454 1.00 88.00 108 ASP A CA 1
ATOM 842 C C . ASP A 1 108 ? 0.310 15.215 13.041 1.00 88.00 108 ASP A C 1
ATOM 844 O O . ASP A 1 108 ? 1.284 15.923 12.776 1.00 88.00 108 ASP A O 1
ATOM 848 N N . ALA A 1 109 ? -0.546 14.851 12.084 1.00 86.19 109 ALA A N 1
ATOM 849 C CA . ALA A 1 109 ? -0.376 15.264 10.692 1.00 86.19 109 ALA A CA 1
ATOM 850 C C . ALA A 1 109 ? -0.380 16.795 10.516 1.00 86.19 109 ALA A C 1
ATOM 852 O O . ALA A 1 109 ? -1.282 17.501 10.977 1.00 86.19 109 ALA A O 1
ATOM 853 N N . GLU A 1 110 ? 0.579 17.295 9.732 1.00 87.81 110 GLU A N 1
ATOM 854 C CA . GLU A 1 110 ? 0.621 18.693 9.296 1.00 87.81 110 GLU A CA 1
ATOM 855 C C . GLU A 1 110 ? -0.691 19.117 8.607 1.00 87.81 110 GLU A C 1
ATOM 857 O O . GLU A 1 110 ? -1.343 18.290 7.955 1.00 87.81 110 GLU A O 1
ATOM 862 N N . PRO A 1 111 ? -1.058 20.416 8.641 1.00 91.19 111 PRO A N 1
ATOM 863 C CA . PRO A 1 111 ? -2.292 20.920 8.040 1.00 91.19 111 PRO A CA 1
ATOM 864 C C . PRO A 1 111 ? -2.559 20.449 6.609 1.00 91.19 111 PRO A C 1
ATOM 866 O O . PRO A 1 111 ? -3.687 20.081 6.286 1.00 91.19 111 PRO A O 1
ATOM 869 N N . VAL A 1 112 ? -1.515 20.399 5.776 1.00 92.50 112 VAL A N 1
ATOM 870 C CA . VAL A 1 112 ? -1.595 19.977 4.369 1.00 92.50 112 VAL A CA 1
ATOM 871 C C . VAL A 1 112 ? -1.942 18.490 4.201 1.00 92.50 112 VAL A C 1
ATOM 873 O O . VAL A 1 112 ? -2.457 18.084 3.162 1.00 92.50 112 VAL A O 1
ATOM 876 N N . ARG A 1 113 ? -1.697 17.659 5.222 1.00 89.94 113 ARG A N 1
ATOM 877 C CA . ARG A 1 113 ? -1.941 16.209 5.197 1.00 89.94 113 ARG A CA 1
ATOM 878 C C . ARG A 1 113 ? -3.259 15.803 5.852 1.00 89.94 113 ARG A C 1
ATOM 880 O O . ARG A 1 113 ? -3.717 14.692 5.590 1.00 89.94 113 ARG A O 1
ATOM 887 N N . ARG A 1 114 ? -3.893 16.678 6.644 1.00 92.62 114 ARG A N 1
ATOM 888 C CA . ARG A 1 114 ? -5.104 16.356 7.426 1.00 92.62 114 ARG A CA 1
ATOM 889 C C . ARG A 1 114 ? -6.219 15.742 6.589 1.00 92.62 114 ARG A C 1
ATOM 891 O O . ARG A 1 114 ? -6.650 14.641 6.895 1.00 92.62 114 ARG A O 1
ATOM 898 N N . ALA A 1 115 ? -6.569 16.355 5.457 1.00 93.81 115 ALA A N 1
ATOM 899 C CA . ALA A 1 115 ? -7.622 15.834 4.581 1.00 93.81 115 ALA A CA 1
ATOM 900 C C . ALA A 1 115 ? -7.365 14.384 4.115 1.00 93.81 115 ALA A C 1
ATOM 902 O O . ALA A 1 115 ? -8.285 13.571 4.027 1.00 93.81 115 ALA A O 1
ATOM 903 N N . ARG A 1 116 ? -6.098 14.032 3.852 1.00 94.06 116 ARG A N 1
ATOM 904 C CA . ARG A 1 116 ? -5.700 12.671 3.464 1.00 94.06 116 ARG A CA 1
ATOM 905 C C . ARG A 1 116 ? -5.823 11.692 4.636 1.00 94.06 116 ARG A C 1
ATOM 907 O O . ARG A 1 116 ? -6.229 10.552 4.425 1.00 94.06 116 ARG A O 1
ATOM 914 N N . VAL A 1 117 ? -5.486 12.125 5.850 1.00 95.69 117 VAL A N 1
ATOM 915 C CA . VAL A 1 117 ? -5.624 11.322 7.076 1.00 95.69 117 VAL A CA 1
ATOM 916 C C . VAL A 1 117 ? -7.092 11.128 7.446 1.00 95.69 117 VAL A C 1
ATOM 918 O O . VAL A 1 117 ? -7.495 10.009 7.748 1.00 95.69 117 VAL A O 1
ATOM 921 N N . ASP A 1 118 ? -7.913 12.169 7.343 1.00 96.19 118 ASP A N 1
ATOM 922 C CA . ASP A 1 118 ? -9.343 12.104 7.651 1.00 96.19 118 ASP A CA 1
ATOM 923 C C . ASP A 1 118 ? -10.084 11.181 6.677 1.00 96.19 118 ASP A C 1
ATOM 925 O O . ASP A 1 118 ? -10.897 10.358 7.094 1.00 96.19 118 ASP A O 1
ATOM 929 N N . SER A 1 119 ? -9.724 11.222 5.390 1.00 96.50 119 SER A N 1
ATOM 930 C CA . SER A 1 119 ? -10.213 10.264 4.391 1.00 96.50 119 SER A CA 1
ATOM 931 C C . SER A 1 119 ? -9.863 8.814 4.760 1.00 96.50 119 SER A C 1
ATOM 933 O O . SER A 1 119 ? -10.715 7.928 4.684 1.00 96.50 119 SER A O 1
ATOM 935 N N . ALA A 1 120 ? -8.631 8.565 5.219 1.00 97.25 120 ALA A N 1
ATOM 936 C CA . ALA A 1 120 ? -8.206 7.241 5.668 1.00 97.25 120 ALA A CA 1
ATOM 937 C C . ALA A 1 120 ? -8.930 6.783 6.947 1.00 97.25 120 ALA A C 1
ATOM 939 O O . ALA A 1 120 ? -9.314 5.619 7.039 1.00 97.25 120 ALA A O 1
ATOM 940 N N . ARG A 1 121 ? -9.170 7.688 7.906 1.00 97.50 121 ARG A N 1
ATOM 941 C CA . ARG A 1 121 ? -9.968 7.404 9.112 1.00 97.50 121 ARG A CA 1
ATOM 942 C C . ARG A 1 121 ? -11.402 7.029 8.755 1.00 97.50 121 AR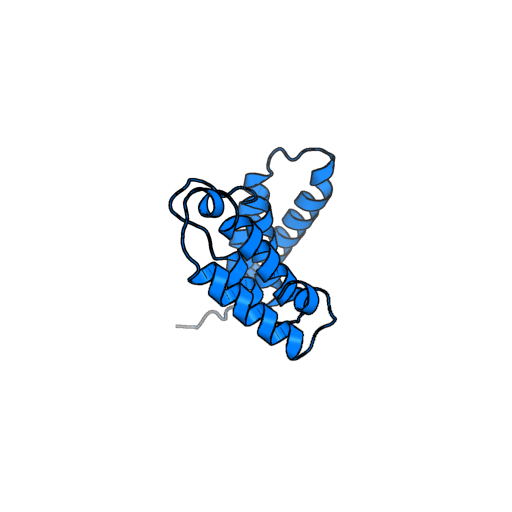G A C 1
ATOM 944 O O . ARG A 1 121 ? -11.897 6.026 9.250 1.00 97.50 121 ARG A O 1
ATOM 951 N N . ALA A 1 122 ? -12.034 7.775 7.850 1.00 97.81 122 ALA A N 1
ATOM 952 C CA . ALA A 1 122 ? -13.390 7.479 7.394 1.00 97.81 122 ALA A CA 1
ATOM 953 C C . ALA A 1 122 ? -13.491 6.082 6.754 1.00 97.81 122 ALA A C 1
ATOM 955 O O . ALA A 1 122 ? -14.417 5.332 7.056 1.00 97.81 122 ALA A O 1
ATOM 956 N N . ARG A 1 123 ? -12.510 5.702 5.921 1.00 97.88 123 ARG A N 1
ATOM 957 C CA . ARG A 1 123 ? -12.422 4.352 5.335 1.00 97.88 123 ARG A CA 1
ATOM 958 C C . ARG A 1 123 ? -12.219 3.269 6.393 1.00 97.88 123 ARG A C 1
ATOM 960 O O . ARG A 1 123 ? -12.920 2.263 6.362 1.00 97.88 123 ARG A O 1
ATOM 967 N N . LEU A 1 124 ? -11.318 3.491 7.351 1.00 97.81 124 LEU A N 1
ATOM 968 C CA . LEU A 1 124 ? -11.088 2.572 8.468 1.00 97.81 124 LEU A CA 1
ATOM 969 C C . LEU A 1 124 ? -12.370 2.330 9.277 1.00 97.81 124 LEU A C 1
ATOM 971 O O . LEU A 1 124 ? -12.716 1.182 9.537 1.00 97.81 124 LEU A O 1
ATOM 975 N N . THR A 1 125 ? -13.094 3.393 9.635 1.00 98.00 125 THR A N 1
ATOM 976 C CA . THR A 1 125 ? -14.368 3.291 10.359 1.00 98.00 125 THR A CA 1
ATOM 977 C C . THR A 1 125 ? -15.419 2.525 9.557 1.00 98.00 125 THR A C 1
ATOM 979 O O . THR A 1 125 ? -16.099 1.670 10.118 1.00 98.00 125 THR A O 1
ATOM 982 N N . ALA A 1 126 ? -15.531 2.784 8.251 1.00 96.69 126 ALA A N 1
ATOM 983 C CA . ALA A 1 126 ? -16.476 2.077 7.390 1.00 96.69 126 ALA A CA 1
ATOM 984 C C . ALA A 1 126 ? -16.184 0.568 7.317 1.00 96.69 126 ALA A C 1
ATOM 986 O O . ALA A 1 126 ? -17.101 -0.239 7.455 1.00 96.69 126 ALA A O 1
ATOM 987 N N . LEU A 1 127 ? -14.912 0.185 7.157 1.00 97.06 127 LEU A N 1
ATOM 988 C CA . LEU A 1 127 ? -14.494 -1.220 7.116 1.00 97.06 127 LEU A CA 1
ATOM 989 C C . LEU A 1 127 ? -14.752 -1.941 8.444 1.00 97.06 127 LEU A C 1
ATOM 991 O O . LEU A 1 127 ? -15.241 -3.066 8.440 1.00 97.06 127 LEU A O 1
ATOM 995 N N . LEU A 1 128 ? -14.461 -1.295 9.577 1.00 96.69 128 LEU A N 1
ATOM 996 C CA . LEU A 1 128 ? -14.739 -1.867 10.898 1.00 96.69 128 LEU A CA 1
ATOM 997 C C . LEU A 1 128 ? -16.241 -2.122 11.092 1.00 96.69 128 LEU A C 1
ATOM 999 O O . LEU A 1 128 ? -16.623 -3.231 11.450 1.00 96.69 128 LEU A O 1
ATOM 1003 N N . GLY A 1 129 ? -17.095 -1.152 10.749 1.00 95.38 129 GLY A N 1
ATOM 1004 C CA . GLY A 1 129 ? -18.548 -1.331 10.836 1.00 95.38 129 GLY A CA 1
ATOM 1005 C C . GLY A 1 129 ? -19.087 -2.435 9.915 1.00 95.38 129 GLY A C 1
ATOM 1006 O O . GLY A 1 129 ? -20.005 -3.167 10.293 1.00 95.38 129 GLY A O 1
ATOM 1007 N N . ALA A 1 130 ? -18.505 -2.599 8.723 1.00 91.81 130 ALA A N 1
ATOM 1008 C CA . ALA A 1 130 ? -18.863 -3.688 7.815 1.00 91.81 130 ALA A CA 1
ATOM 1009 C C . ALA A 1 130 ? -18.517 -5.067 8.407 1.00 91.81 130 ALA A C 1
ATOM 1011 O O . ALA A 1 130 ? -19.349 -5.974 8.372 1.00 91.81 130 ALA A O 1
ATOM 1012 N N . LEU A 1 131 ? -17.329 -5.212 9.003 1.00 90.25 131 LEU A N 1
ATOM 1013 C CA . LEU A 1 131 ? -16.892 -6.458 9.642 1.00 90.25 131 LEU A CA 1
ATOM 1014 C C . LEU A 1 131 ? -17.738 -6.816 10.873 1.00 90.25 131 LEU A C 1
ATOM 1016 O O . LEU A 1 131 ? -18.111 -7.980 11.030 1.00 90.25 131 LEU A O 1
ATOM 1020 N N . ASP A 1 132 ? -18.106 -5.831 11.694 1.00 90.38 132 ASP A N 1
ATOM 1021 C CA . ASP A 1 132 ? -18.972 -6.038 12.864 1.00 90.38 132 ASP A CA 1
ATOM 1022 C C . ASP A 1 132 ? -20.377 -6.514 12.456 1.00 90.38 132 ASP A C 1
ATOM 1024 O O . ASP A 1 132 ? -20.971 -7.388 13.097 1.00 90.38 132 ASP A O 1
ATOM 1028 N N . THR A 1 133 ? -20.895 -5.988 11.341 1.00 87.44 133 THR A N 1
ATOM 1029 C CA . THR A 1 133 ? -22.196 -6.391 10.786 1.00 87.44 133 THR A CA 1
ATOM 1030 C C . THR A 1 133 ? -22.167 -7.836 10.282 1.00 87.44 133 THR A C 1
ATOM 1032 O O . THR A 1 133 ? -23.120 -8.579 10.504 1.00 87.44 133 THR A O 1
ATOM 1035 N N . ILE A 1 134 ? -21.071 -8.262 9.643 1.00 80.31 134 ILE A N 1
ATOM 1036 C CA . ILE A 1 134 ? -20.897 -9.650 9.182 1.00 80.31 134 ILE A CA 1
ATOM 1037 C C . ILE A 1 134 ? -20.807 -10.605 10.379 1.00 80.31 134 ILE A C 1
ATOM 1039 O O . ILE A 1 134 ? -21.477 -11.636 10.383 1.00 80.31 134 ILE A O 1
ATOM 1043 N N . GLY A 1 135 ? -20.035 -10.253 11.413 1.00 73.31 135 GLY A N 1
ATOM 1044 C CA . GLY A 1 135 ? -19.904 -11.066 12.627 1.00 73.31 135 GLY A CA 1
ATOM 1045 C C . GLY A 1 135 ? -21.214 -11.210 13.409 1.00 73.31 135 GLY A C 1
ATOM 1046 O O . GLY A 1 135 ? -21.474 -12.266 13.978 1.00 73.31 135 GLY A O 1
ATOM 1047 N N . SER A 1 136 ? -22.069 -10.185 13.378 1.00 69.38 136 SER A N 1
ATOM 1048 C CA . SER A 1 136 ? -23.381 -10.196 14.042 1.00 69.38 136 SER A CA 1
ATOM 1049 C C . SER A 1 136 ? -24.453 -10.999 13.288 1.00 69.38 136 SER A C 1
ATOM 1051 O O . SER A 1 136 ? -25.479 -11.331 13.872 1.00 69.38 136 SER A O 1
ATOM 1053 N N . ASN A 1 137 ? -24.229 -11.316 12.006 1.00 60.09 137 ASN A N 1
ATOM 1054 C CA . ASN A 1 137 ? -25.163 -12.055 11.145 1.00 60.09 137 ASN A CA 1
ATOM 1055 C C . ASN A 1 137 ? -24.816 -13.548 10.991 1.00 60.09 137 ASN A C 1
ATOM 1057 O O . ASN A 1 137 ? -25.469 -14.248 10.214 1.00 60.09 137 ASN A O 1
ATOM 1061 N N . ALA A 1 138 ? -23.794 -14.050 11.691 1.00 55.53 138 ALA A N 1
ATOM 1062 C CA . ALA A 1 138 ? -23.512 -15.481 11.716 1.00 55.53 138 ALA A CA 1
ATOM 1063 C C . ALA A 1 138 ? -24.681 -16.217 12.406 1.00 55.53 138 ALA A C 1
ATOM 1065 O O . ALA A 1 138 ? -25.048 -15.835 13.521 1.00 55.53 138 ALA A O 1
ATOM 1066 N N . PRO A 1 139 ? -25.298 -17.237 11.774 1.00 51.50 139 PRO A N 1
ATOM 1067 C CA . PRO A 1 139 ? -26.357 -17.996 12.418 1.00 51.50 139 PRO A CA 1
ATOM 1068 C C . PRO A 1 139 ? -25.797 -18.629 13.691 1.00 51.50 139 PRO A C 1
ATOM 1070 O O . PRO A 1 139 ? -24.720 -19.226 13.683 1.00 51.50 139 PRO A O 1
ATOM 1073 N N . ALA A 1 140 ? -26.525 -18.469 14.795 1.00 57.38 140 ALA A N 1
ATOM 1074 C CA . ALA A 1 140 ? -26.301 -19.266 15.985 1.00 57.38 140 ALA A CA 1
ATOM 1075 C C . ALA A 1 140 ? -26.601 -20.719 15.602 1.00 57.38 140 ALA A C 1
ATOM 1077 O O . ALA A 1 140 ? -27.763 -21.125 15.596 1.00 57.38 140 ALA A O 1
ATOM 1078 N N . ASP A 1 141 ? -25.571 -21.463 15.196 1.00 52.75 141 ASP A N 1
ATOM 1079 C CA . ASP A 1 141 ? -25.682 -22.899 14.990 1.00 52.75 141 ASP A CA 1
ATOM 1080 C C . ASP A 1 141 ? -26.142 -23.508 16.316 1.00 52.75 141 ASP A C 1
ATOM 1082 O O . ASP A 1 141 ? -25.438 -23.494 17.330 1.00 52.75 141 ASP A O 1
ATOM 1086 N N . GLY A 1 142 ? -27.404 -23.935 16.299 1.00 55.84 142 GLY A N 1
ATOM 1087 C CA . GLY A 1 142 ? -28.079 -24.584 17.401 1.00 55.84 142 GLY A CA 1
ATOM 1088 C C . GLY A 1 142 ? -27.408 -25.911 17.725 1.00 55.84 142 GLY A C 1
ATOM 1089 O O . GLY A 1 142 ? -27.165 -26.732 16.841 1.00 55.84 142 GLY A O 1
ATOM 1090 N N . THR A 1 143 ? -27.126 -26.070 19.015 1.00 54.50 143 THR A N 1
ATOM 1091 C CA . THR A 1 143 ? -26.989 -27.343 19.739 1.00 54.50 143 THR A CA 1
ATOM 1092 C C . THR A 1 143 ? -28.004 -28.394 19.320 1.00 54.50 143 THR A C 1
ATOM 1094 O O . THR A 1 143 ? -29.194 -28.015 19.201 1.00 54.50 143 THR A O 1
#

Radius of gyration: 18.03 Å; chains: 1; bounding box: 53×48×44 Å

Foldseek 3Di:
DVVLLPDAADPSNVVVLVVLVCCLVPNDPDPVCVLAPNLVSLQVSLVSCVSNVNLVVSLVSLPDDDPPDPQRVCNLVSLCSNLVSCVVVVVLVSNLVSLVVNLVVCVPPDPVCVVVSVVSVVVNVVSVVVVVVVVVPP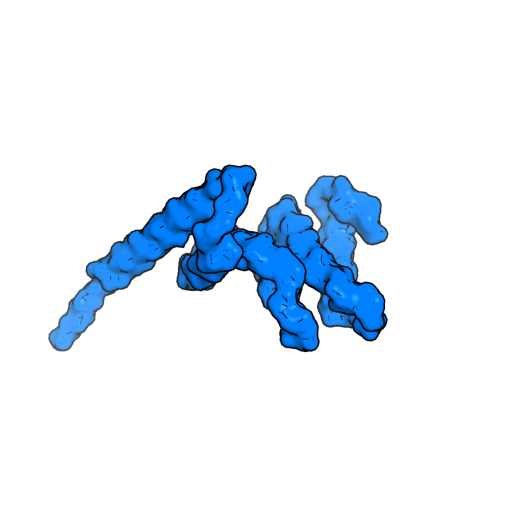DPPDD